Protein AF-A0A0M2U008-F1 (afdb_monomer_lite)

Sequence (91 aa):
MVIDEAHKCSARTAGKEVRRTRRYQLAERITAQANNVLMLTATPHQGDEDQFEHFLRLLDPDQFVGGEINKRIISMDHSPWFLRRMKESGG

Secondary structure (DSSP, 8-state):
-EESSGGGS-EEEETTEEEE-HHHHHHHHHHTT-SS-EE--S-SSTT-HHHHHHHHHTT-TTTT-SS---HHHHT-TT-SS----PPP---

pLDDT: mean 82.3, std 11.62, range [43.25, 96.19]

Structure (mmCIF, N/CA/C/O backbone):
data_AF-A0A0M2U008-F1
#
_entry.id   AF-A0A0M2U008-F1
#
loop_
_atom_site.group_PDB
_atom_site.id
_atom_site.type_symbol
_atom_site.label_atom_id
_atom_site.label_alt_id
_atom_site.label_comp_id
_atom_site.label_asym_id
_atom_site.label_entity_id
_atom_site.label_seq_id
_atom_site.pdbx_PDB_ins_code
_atom_site.Cartn_x
_atom_site.Cartn_y
_atom_site.Cartn_z
_atom_site.occupancy
_atom_site.B_iso_or_equiv
_atom_site.auth_seq_id
_atom_site.auth_comp_id
_atom_site.auth_asym_id
_atom_site.auth_atom_id
_atom_site.pdbx_PDB_model_num
ATOM 1 N N . MET A 1 1 ? -6.567 -2.875 -12.213 1.00 89.50 1 MET A N 1
ATOM 2 C CA . MET A 1 1 ? -6.691 -1.578 -11.520 1.00 89.50 1 MET A CA 1
ATOM 3 C C . MET A 1 1 ? -5.333 -0.906 -11.520 1.00 89.50 1 MET A C 1
ATO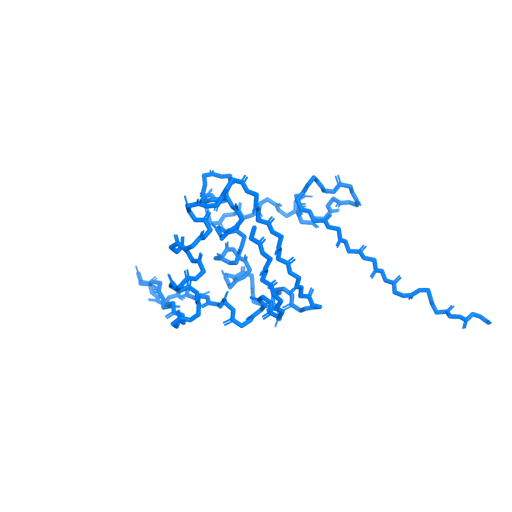M 5 O O . MET A 1 1 ? -4.359 -1.589 -11.241 1.00 89.50 1 MET A O 1
ATOM 9 N N . VAL A 1 2 ? -5.261 0.384 -11.846 1.00 92.88 2 VAL A N 1
ATOM 10 C CA . VAL A 1 2 ? -4.014 1.162 -11.783 1.00 92.88 2 VAL A CA 1
ATOM 11 C C . VAL A 1 2 ? -4.232 2.333 -10.829 1.00 92.88 2 VAL A C 1
ATOM 13 O O . VAL A 1 2 ? -5.207 3.064 -10.993 1.00 92.88 2 VAL A O 1
ATOM 16 N N . ILE A 1 3 ? -3.358 2.494 -9.836 1.00 92.50 3 ILE A N 1
ATOM 17 C CA . ILE A 1 3 ? -3.378 3.623 -8.897 1.00 92.50 3 ILE A CA 1
ATOM 18 C C . ILE A 1 3 ? -2.070 4.389 -9.055 1.00 92.50 3 ILE A C 1
ATOM 20 O O . ILE A 1 3 ? -1.001 3.865 -8.745 1.00 92.50 3 ILE A O 1
ATOM 24 N N . ASP A 1 4 ? -2.177 5.625 -9.528 1.00 93.12 4 ASP A N 1
ATOM 25 C CA . ASP A 1 4 ? -1.055 6.554 -9.606 1.00 93.12 4 ASP A CA 1
ATOM 26 C C . ASP A 1 4 ? -0.932 7.386 -8.322 1.00 93.12 4 ASP A C 1
ATOM 28 O O . ASP A 1 4 ? -1.910 7.595 -7.596 1.00 93.12 4 ASP A O 1
ATOM 32 N N . GLU A 1 5 ? 0.282 7.847 -8.029 1.00 90.88 5 GLU A N 1
ATOM 33 C CA . GLU A 1 5 ? 0.644 8.539 -6.788 1.00 90.88 5 GLU A CA 1
ATOM 34 C C . GLU A 1 5 ? 0.191 7.783 -5.532 1.00 90.88 5 GLU A C 1
ATOM 36 O O . GLU A 1 5 ? -0.357 8.350 -4.576 1.00 90.88 5 GLU A O 1
ATOM 41 N N . ALA A 1 6 ? 0.414 6.468 -5.542 1.00 91.81 6 ALA A N 1
ATOM 42 C CA . ALA A 1 6 ? -0.169 5.539 -4.584 1.00 91.81 6 ALA A CA 1
ATOM 43 C C . ALA A 1 6 ? 0.273 5.791 -3.126 1.00 91.81 6 ALA A C 1
ATOM 45 O O . ALA A 1 6 ? -0.437 5.398 -2.204 1.00 91.81 6 ALA A O 1
ATOM 46 N N . HIS A 1 7 ? 1.349 6.559 -2.897 1.00 88.62 7 HIS A N 1
ATOM 47 C CA . HIS A 1 7 ? 1.741 7.043 -1.563 1.00 88.62 7 HIS A CA 1
ATOM 48 C C . HIS A 1 7 ? 0.652 7.886 -0.867 1.00 88.62 7 HIS A C 1
ATOM 50 O O . HIS A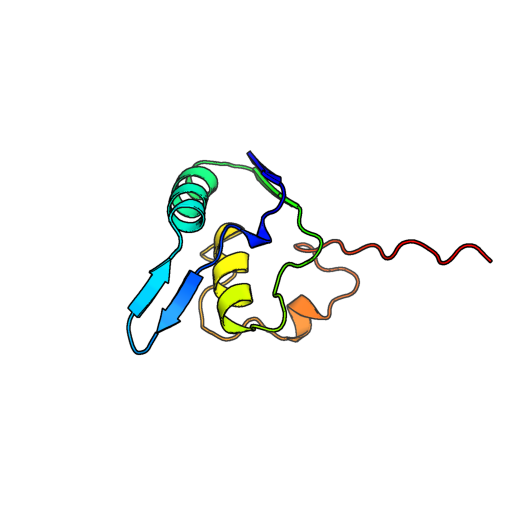 1 7 ? 0.668 8.054 0.349 1.00 88.62 7 HIS A O 1
ATOM 56 N N . LYS A 1 8 ? -0.320 8.422 -1.620 1.00 90.00 8 LYS A N 1
ATOM 57 C CA . LYS A 1 8 ? -1.491 9.132 -1.075 1.00 90.00 8 LYS A CA 1
ATOM 58 C C . LYS A 1 8 ? -2.520 8.191 -0.437 1.00 90.00 8 LYS A C 1
ATOM 60 O O . LYS A 1 8 ? -3.425 8.674 0.249 1.00 90.00 8 LYS A O 1
ATOM 65 N N . CYS A 1 9 ? -2.421 6.887 -0.691 1.00 92.88 9 CYS A N 1
ATOM 66 C CA . CYS A 1 9 ? -3.216 5.842 -0.057 1.00 92.88 9 CYS A CA 1
ATOM 67 C C . CYS A 1 9 ? -2.457 5.333 1.169 1.00 92.88 9 CYS A C 1
ATOM 69 O O . CYS A 1 9 ? -1.871 4.258 1.137 1.00 92.88 9 CYS A O 1
ATOM 71 N N . SER A 1 10 ? -2.450 6.123 2.242 1.00 91.00 10 SER A N 1
ATOM 72 C CA . SER A 1 10 ? -1.735 5.784 3.473 1.00 91.00 10 SER A CA 1
ATOM 73 C C . SER A 1 10 ? -2.674 5.411 4.619 1.00 91.00 10 SER A C 1
ATOM 75 O O . SER A 1 10 ? -3.808 5.907 4.728 1.00 91.00 10 SER A O 1
ATOM 77 N N . ALA A 1 11 ? -2.178 4.539 5.488 1.00 93.44 11 ALA A N 1
ATOM 78 C CA . ALA A 1 11 ? -2.759 4.229 6.781 1.00 93.44 11 ALA A CA 1
ATOM 79 C C . ALA A 1 11 ? -1.640 4.041 7.804 1.00 93.44 11 ALA A C 1
ATOM 81 O O . ALA A 1 11 ? -0.534 3.670 7.429 1.00 93.44 11 ALA A O 1
ATOM 82 N N . ARG A 1 12 ? -1.924 4.326 9.075 1.00 91.25 12 ARG A N 1
ATOM 83 C CA . ARG A 1 12 ? -0.947 4.237 10.164 1.00 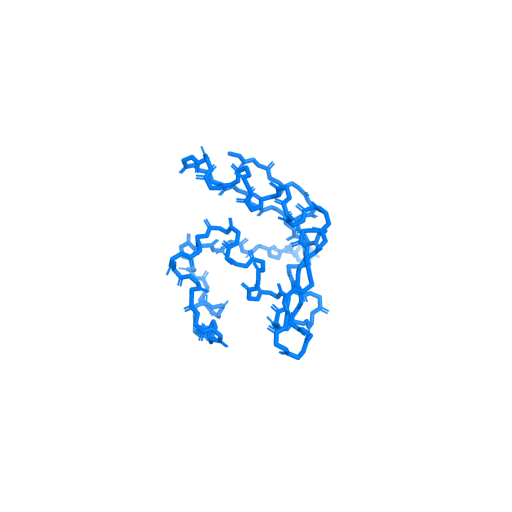91.25 12 ARG A CA 1
ATOM 84 C C . ARG A 1 12 ? -1.575 3.645 11.418 1.00 91.25 12 ARG A C 1
ATOM 86 O O . ARG A 1 12 ? -2.714 3.978 11.755 1.00 91.25 12 ARG A O 1
ATOM 93 N N . THR A 1 13 ? -0.831 2.823 12.136 1.00 90.69 13 THR A N 1
ATOM 94 C CA . THR A 1 13 ? -1.196 2.290 13.444 1.00 90.69 13 THR A CA 1
ATOM 95 C C . THR A 1 13 ? -1.022 3.372 14.514 1.00 90.69 13 THR A C 1
ATOM 97 O O . THR A 1 13 ? 0.039 3.973 14.672 1.00 90.69 13 THR A O 1
ATOM 100 N N . ALA A 1 14 ? -2.088 3.643 15.262 1.00 88.50 14 ALA A N 1
ATOM 101 C CA . ALA A 1 14 ? -2.124 4.566 16.387 1.00 88.50 14 ALA A CA 1
ATOM 102 C C . ALA A 1 14 ? -2.674 3.826 17.615 1.00 88.50 14 ALA A C 1
ATOM 104 O O . ALA A 1 14 ? -3.885 3.681 17.792 1.00 88.50 14 ALA A O 1
ATOM 105 N N . GLY A 1 15 ? -1.774 3.330 18.468 1.00 88.25 15 GLY A N 1
ATOM 106 C CA . GLY A 1 15 ? -2.147 2.481 19.598 1.00 88.25 15 GLY A CA 1
ATOM 107 C C . GLY A 1 15 ? -2.705 1.141 19.117 1.00 88.25 15 GLY A C 1
ATOM 108 O O . GLY A 1 15 ? -1.982 0.360 18.511 1.00 88.25 15 GLY A O 1
ATOM 109 N N . LYS A 1 16 ? -3.990 0.878 19.386 1.00 87.38 16 LYS A N 1
ATOM 110 C CA . LYS 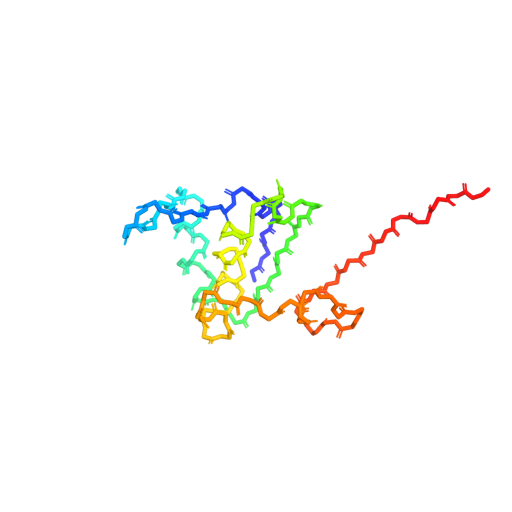A 1 16 ? -4.694 -0.341 18.937 1.00 87.38 16 LYS A CA 1
ATOM 111 C C . LYS A 1 16 ? -5.508 -0.142 17.654 1.00 87.38 16 LYS A C 1
ATOM 113 O O . LYS A 1 16 ? -6.120 -1.090 17.173 1.00 87.38 16 LYS A O 1
ATOM 118 N N . GLU A 1 17 ? -5.549 1.075 17.117 1.00 90.75 17 GLU A N 1
ATOM 119 C CA . GLU A 1 17 ? -6.374 1.421 15.960 1.00 90.75 17 GLU A CA 1
ATOM 120 C C . GLU A 1 17 ? -5.521 1.691 14.722 1.00 90.75 17 GLU A C 1
ATOM 122 O O . GLU A 1 17 ? -4.418 2.221 14.817 1.00 90.75 17 GLU A O 1
ATOM 127 N N . VAL A 1 18 ? -6.059 1.395 13.537 1.00 91.81 18 VAL A N 1
ATOM 128 C CA . VAL A 1 18 ? -5.441 1.772 12.257 1.00 91.81 18 VAL A CA 1
ATOM 129 C C . VAL A 1 18 ? -6.171 2.987 11.691 1.00 91.81 18 VAL A C 1
ATOM 131 O O . VAL A 1 18 ? -7.324 2.897 11.254 1.00 91.81 18 VAL A O 1
ATOM 134 N N . ARG A 1 19 ? -5.488 4.134 11.668 1.00 94.25 19 ARG A N 1
ATOM 135 C CA . ARG A 1 19 ? -5.973 5.376 11.060 1.00 94.25 19 ARG A CA 1
ATOM 136 C C . ARG A 1 19 ? -5.739 5.328 9.557 1.00 94.25 19 ARG A C 1
ATOM 138 O O . ARG A 1 19 ? -4.613 5.471 9.095 1.00 94.25 19 ARG A O 1
ATOM 145 N N . ARG A 1 20 ? -6.816 5.148 8.795 1.00 95.19 20 ARG A N 1
ATOM 146 C CA . ARG A 1 20 ? -6.795 5.090 7.326 1.00 95.19 20 ARG A CA 1
ATOM 147 C C . ARG A 1 20 ? -7.204 6.433 6.731 1.00 95.19 20 ARG A C 1
ATOM 149 O O . ARG A 1 20 ? -8.204 7.015 7.155 1.00 95.19 20 ARG A O 1
ATOM 156 N N . THR A 1 21 ? -6.490 6.902 5.711 1.00 95.00 21 THR A N 1
ATOM 157 C CA . THR A 1 21 ? -6.977 8.018 4.883 1.00 95.00 21 THR A CA 1
ATOM 158 C C . THR A 1 21 ? -8.213 7.594 4.079 1.00 95.00 21 THR A C 1
ATOM 160 O O . THR A 1 21 ? -8.423 6.411 3.809 1.00 95.00 21 THR A O 1
ATOM 163 N N . ARG A 1 22 ? -9.034 8.554 3.624 1.00 96.19 22 ARG A N 1
ATOM 164 C CA . ARG A 1 22 ? -10.183 8.247 2.743 1.00 96.19 22 ARG A CA 1
ATOM 165 C C . ARG A 1 22 ? -9.755 7.558 1.442 1.00 96.19 22 ARG A C 1
ATOM 167 O O . ARG A 1 22 ? -10.464 6.688 0.951 1.00 96.19 22 ARG A O 1
ATOM 174 N N . ARG A 1 23 ? -8.588 7.929 0.903 1.00 94.50 23 ARG A N 1
ATOM 175 C CA . ARG A 1 23 ? -8.006 7.294 -0.289 1.00 94.50 23 ARG A CA 1
ATOM 176 C C . ARG A 1 23 ? -7.622 5.847 -0.021 1.00 94.50 23 ARG A C 1
ATOM 178 O O . ARG A 1 23 ? -7.959 4.998 -0.830 1.00 94.50 23 ARG A O 1
ATOM 185 N N . TYR A 1 24 ? -7.007 5.570 1.127 1.00 94.75 24 TYR A N 1
ATOM 186 C CA . TYR A 1 24 ? -6.699 4.203 1.537 1.00 94.75 24 TYR A CA 1
ATOM 187 C C . TYR A 1 24 ? -7.965 3.346 1.651 1.00 94.75 24 TYR A C 1
ATOM 189 O O . TYR A 1 24 ? -8.016 2.261 1.094 1.00 94.75 24 TYR A O 1
ATOM 197 N N . GLN A 1 25 ? -9.017 3.847 2.308 1.00 95.50 25 GLN A N 1
ATOM 198 C CA . GLN A 1 25 ? -10.283 3.108 2.441 1.00 95.50 25 GLN A CA 1
ATOM 199 C C . GLN A 1 25 ? -10.940 2.816 1.086 1.00 95.50 25 GLN A C 1
ATOM 201 O O . GLN A 1 25 ? -11.538 1.759 0.897 1.00 95.50 25 GLN A O 1
ATOM 206 N N . LEU A 1 26 ? -10.854 3.761 0.144 1.00 94.81 26 LEU A N 1
ATOM 207 C CA . LEU A 1 26 ? -11.330 3.544 -1.216 1.00 94.81 26 LEU A CA 1
ATOM 208 C C . LEU A 1 26 ? -10.472 2.496 -1.932 1.00 94.81 26 LEU A C 1
ATOM 210 O O . LEU A 1 26 ? -11.036 1.565 -2.497 1.00 94.81 26 LEU A O 1
ATOM 214 N N . ALA A 1 27 ? -9.143 2.635 -1.874 1.00 94.00 27 ALA A N 1
ATOM 215 C CA . ALA A 1 27 ? -8.186 1.705 -2.466 1.00 94.00 27 ALA A CA 1
ATOM 216 C C . ALA A 1 27 ? -8.432 0.272 -1.972 1.00 94.00 27 ALA A C 1
ATOM 218 O O . ALA A 1 27 ? -8.627 -0.611 -2.793 1.00 94.00 27 ALA A O 1
ATOM 219 N N . GLU A 1 28 ? -8.551 0.074 -0.658 1.00 93.44 28 GLU A N 1
ATOM 220 C CA . GLU A 1 28 ? -8.812 -1.224 -0.017 1.00 93.44 28 GLU A CA 1
ATOM 221 C C . GLU A 1 28 ? -10.066 -1.911 -0.585 1.00 93.44 28 GLU A C 1
ATOM 223 O O . GLU A 1 28 ? -10.057 -3.105 -0.873 1.00 93.44 28 GLU A O 1
ATOM 228 N N . ARG A 1 29 ? -11.145 -1.153 -0.822 1.00 93.50 29 ARG A N 1
ATOM 229 C CA . ARG A 1 29 ? -12.393 -1.700 -1.379 1.00 93.50 29 ARG A CA 1
ATOM 230 C C . ARG A 1 29 ? -12.285 -2.040 -2.860 1.00 93.50 29 ARG A C 1
ATOM 232 O O . ARG A 1 29 ? -12.824 -3.056 -3.287 1.00 93.50 29 ARG A O 1
ATOM 239 N N . ILE A 1 30 ? -11.642 -1.179 -3.648 1.00 92.44 30 ILE A N 1
ATOM 240 C CA . ILE A 1 30 ? -11.560 -1.371 -5.102 1.00 92.44 30 ILE A CA 1
ATOM 241 C C . ILE A 1 30 ? -10.508 -2.414 -5.486 1.00 92.44 30 ILE A C 1
ATOM 243 O O . ILE A 1 30 ? -10.703 -3.116 -6.476 1.00 92.44 30 ILE A O 1
ATOM 247 N N . THR A 1 31 ? -9.410 -2.539 -4.730 1.00 91.31 31 THR A N 1
ATOM 248 C CA . THR A 1 31 ? -8.381 -3.555 -4.989 1.00 91.31 31 THR A CA 1
ATOM 249 C C . THR A 1 31 ? -8.879 -4.944 -4.621 1.00 91.31 31 THR A C 1
ATOM 251 O O . THR A 1 31 ? -8.658 -5.864 -5.399 1.00 91.31 31 THR A O 1
ATOM 254 N N . ALA A 1 32 ? -9.667 -5.082 -3.548 1.00 89.94 32 ALA A N 1
ATOM 255 C CA . ALA A 1 32 ? -10.306 -6.347 -3.172 1.00 89.94 32 ALA A CA 1
ATOM 256 C C . ALA A 1 32 ? -11.250 -6.924 -4.249 1.00 89.94 32 ALA A C 1
ATOM 258 O O . ALA A 1 32 ? -11.552 -8.113 -4.237 1.00 89.94 32 ALA A O 1
ATOM 259 N N . GLN A 1 33 ? -11.732 -6.093 -5.179 1.00 91.38 33 GLN A N 1
ATOM 260 C CA . GLN A 1 33 ? -12.590 -6.510 -6.295 1.00 91.38 33 GLN A CA 1
ATOM 261 C C . GLN A 1 33 ? -11.829 -6.641 -7.624 1.00 91.38 33 GLN A C 1
ATOM 263 O O . GLN A 1 33 ? -12.419 -7.008 -8.642 1.00 91.38 33 GLN A O 1
ATOM 268 N N . ALA A 1 34 ? -10.538 -6.307 -7.651 1.00 90.56 34 ALA A N 1
ATOM 269 C CA . ALA A 1 34 ? -9.737 -6.294 -8.863 1.00 90.56 34 ALA A CA 1
ATOM 270 C C . ALA A 1 34 ? -8.866 -7.551 -8.959 1.00 90.56 34 ALA A C 1
ATOM 272 O O . ALA A 1 34 ? -8.050 -7.813 -8.089 1.00 90.56 34 ALA A O 1
ATOM 273 N N . ASN A 1 35 ? -8.947 -8.263 -10.086 1.00 89.44 35 ASN A N 1
ATOM 274 C CA . ASN A 1 35 ? -8.097 -9.436 -10.336 1.00 89.44 35 ASN A CA 1
ATOM 275 C C . ASN A 1 35 ? -6.603 -9.092 -10.469 1.00 89.44 35 ASN A C 1
ATOM 277 O O . ASN A 1 35 ? -5.750 -9.932 -10.229 1.00 89.44 35 ASN A O 1
ATOM 281 N N . ASN A 1 36 ? -6.289 -7.873 -10.918 1.00 89.81 36 ASN A N 1
ATOM 282 C CA . ASN A 1 36 ? -4.922 -7.394 -11.107 1.00 89.81 36 ASN A CA 1
ATOM 283 C C . ASN A 1 36 ? -4.825 -5.948 -10.619 1.00 89.81 36 ASN A C 1
ATOM 285 O O . ASN A 1 36 ? -5.642 -5.105 -11.020 1.00 89.81 36 ASN A O 1
ATOM 289 N N . VAL A 1 37 ? -3.812 -5.638 -9.813 1.00 90.75 37 VAL A N 1
ATOM 290 C CA . VAL A 1 37 ? -3.564 -4.304 -9.250 1.00 90.75 37 VAL A CA 1
ATOM 291 C C . VAL A 1 37 ? -2.145 -3.863 -9.601 1.00 90.75 37 VAL A C 1
ATOM 293 O O . VAL A 1 37 ? -1.193 -4.609 -9.417 1.00 90.75 37 VAL A O 1
ATOM 296 N N . LEU A 1 38 ? -2.007 -2.637 -10.102 1.00 91.25 38 LEU A N 1
ATOM 297 C CA . LEU A 1 38 ? -0.731 -1.969 -10.336 1.00 91.25 38 LEU A CA 1
ATOM 298 C C . LEU A 1 38 ? -0.720 -0.657 -9.552 1.00 91.25 38 LEU A C 1
ATOM 300 O O . LEU A 1 38 ? -1.539 0.227 -9.809 1.00 91.25 38 LEU A O 1
ATOM 304 N N . MET A 1 39 ? 0.207 -0.524 -8.607 1.00 90.75 39 MET A N 1
ATOM 305 C CA . MET A 1 39 ? 0.407 0.709 -7.849 1.00 90.75 39 MET A CA 1
ATOM 306 C C . MET A 1 39 ? 1.706 1.384 -8.273 1.00 90.75 39 MET A C 1
ATOM 308 O O . MET A 1 39 ? 2.767 0.762 -8.276 1.00 90.75 39 MET A O 1
ATOM 312 N N . LEU A 1 40 ? 1.614 2.663 -8.627 1.00 91.50 40 LEU A N 1
ATOM 313 C CA . LEU A 1 40 ? 2.733 3.473 -9.091 1.00 91.50 40 LEU A CA 1
ATOM 314 C C . LEU A 1 40 ? 3.009 4.573 -8.066 1.00 91.50 40 LEU A C 1
ATOM 316 O O . LEU A 1 40 ? 2.119 5.330 -7.679 1.00 91.50 40 LEU A O 1
ATOM 320 N N . THR A 1 41 ? 4.247 4.640 -7.581 1.00 88.19 41 THR A N 1
ATOM 321 C CA . THR A 1 41 ? 4.691 5.717 -6.693 1.00 88.19 41 THR A CA 1
ATOM 322 C C . THR A 1 41 ? 6.213 5.813 -6.669 1.00 88.19 41 THR A C 1
ATOM 324 O O . THR A 1 41 ? 6.912 4.801 -6.630 1.00 88.19 41 THR A O 1
ATOM 327 N N . ALA A 1 42 ? 6.733 7.039 -6.652 1.00 84.38 42 ALA A N 1
ATOM 328 C CA . ALA A 1 42 ? 8.158 7.296 -6.452 1.00 84.38 42 ALA A CA 1
ATOM 329 C C . ALA A 1 42 ? 8.575 7.203 -4.970 1.00 84.38 42 ALA A C 1
ATOM 331 O O . ALA A 1 42 ? 9.758 7.068 -4.662 1.00 84.38 42 ALA A O 1
ATOM 332 N N . THR A 1 43 ? 7.614 7.286 -4.044 1.00 82.44 43 THR A N 1
ATOM 333 C CA . THR A 1 43 ? 7.852 7.449 -2.600 1.00 82.44 43 THR A CA 1
ATOM 334 C C . THR A 1 43 ? 6.962 6.512 -1.770 1.00 82.44 43 THR A C 1
ATOM 336 O O . THR A 1 43 ? 6.113 6.973 -1.013 1.00 82.44 43 THR A O 1
ATOM 339 N N . PRO A 1 44 ? 7.120 5.179 -1.884 1.00 73.38 44 PRO A N 1
ATOM 340 C CA . PRO A 1 44 ? 6.158 4.223 -1.324 1.00 73.38 44 PRO A CA 1
ATOM 341 C C . PRO A 1 44 ? 6.070 4.199 0.209 1.00 73.38 44 PRO A C 1
ATOM 343 O O . PRO A 1 44 ? 5.040 3.807 0.736 1.00 73.38 44 PRO A O 1
ATOM 346 N N . HIS A 1 45 ? 7.125 4.608 0.919 1.00 72.25 45 HIS A N 1
ATOM 347 C CA . HIS A 1 45 ? 7.207 4.510 2.383 1.00 72.25 45 HIS A CA 1
ATOM 348 C C . HIS A 1 45 ? 7.462 5.851 3.086 1.00 72.25 45 HIS A C 1
ATOM 350 O O . HIS A 1 45 ? 7.199 5.963 4.272 1.00 72.25 45 HIS A O 1
ATOM 356 N N . GLN A 1 46 ? 7.998 6.869 2.396 1.00 74.38 46 GLN A N 1
ATOM 357 C CA . GLN A 1 46 ? 8.385 8.172 2.982 1.00 74.38 46 GLN A CA 1
ATOM 358 C C . GLN A 1 46 ? 9.184 8.084 4.310 1.00 74.38 46 GLN A C 1
ATOM 360 O O . GLN A 1 46 ? 9.186 9.026 5.096 1.00 74.38 46 GLN A O 1
ATOM 365 N N . GLY A 1 47 ? 9.881 6.968 4.557 1.00 77.75 47 GLY A N 1
ATOM 366 C CA . GLY A 1 47 ? 10.615 6.701 5.801 1.00 77.75 47 GLY A CA 1
ATOM 367 C C . GLY A 1 47 ? 9.794 6.112 6.960 1.00 77.75 47 GLY A C 1
ATOM 368 O O . GLY A 1 47 ? 10.347 5.939 8.040 1.00 77.75 47 GLY A O 1
ATOM 369 N N . ASP A 1 48 ? 8.512 5.795 6.764 1.00 84.19 48 ASP A N 1
ATOM 370 C CA . ASP A 1 48 ? 7.621 5.203 7.771 1.00 84.19 48 ASP A CA 1
ATOM 371 C C . ASP A 1 48 ? 7.325 3.732 7.420 1.00 84.19 48 ASP A C 1
ATOM 373 O O . ASP A 1 48 ? 6.588 3.435 6.476 1.00 84.19 48 ASP A O 1
ATOM 377 N N . GLU A 1 49 ? 7.947 2.808 8.163 1.00 83.56 49 GLU A N 1
ATOM 378 C CA . GLU A 1 49 ? 7.802 1.361 7.951 1.00 83.56 49 GLU A CA 1
ATOM 379 C C . GLU A 1 49 ? 6.350 0.899 8.156 1.00 83.56 49 GLU A C 1
ATOM 381 O O . GLU A 1 49 ? 5.844 0.149 7.329 1.00 83.56 49 GLU A O 1
ATOM 386 N N . ASP A 1 50 ? 5.645 1.409 9.173 1.00 86.56 50 ASP A N 1
ATOM 387 C CA . ASP A 1 50 ? 4.250 1.040 9.465 1.00 86.56 50 ASP A CA 1
ATOM 388 C C . ASP A 1 50 ? 3.307 1.480 8.337 1.00 86.56 50 ASP A C 1
ATOM 390 O O . ASP A 1 50 ? 2.468 0.701 7.879 1.00 86.56 50 ASP A O 1
ATOM 394 N N . GLN A 1 51 ? 3.486 2.695 7.808 1.00 87.50 51 GLN A N 1
ATOM 395 C CA . GLN A 1 51 ? 2.728 3.124 6.626 1.00 87.50 51 GLN A CA 1
ATOM 396 C C . GLN A 1 51 ? 3.013 2.253 5.404 1.00 87.50 51 GLN A C 1
ATOM 398 O O . GLN A 1 51 ? 2.096 1.972 4.627 1.00 87.50 51 GLN A O 1
ATOM 403 N N . PHE A 1 52 ? 4.262 1.822 5.229 1.00 85.62 52 PHE A N 1
ATOM 404 C CA . PHE A 1 52 ? 4.625 0.936 4.132 1.00 85.62 52 PHE A CA 1
ATOM 405 C C . PHE A 1 52 ? 3.990 -0.450 4.282 1.00 85.62 52 PHE A C 1
ATOM 407 O O . PHE A 1 52 ? 3.491 -0.987 3.295 1.00 85.62 52 PHE A O 1
ATOM 414 N N . GLU A 1 53 ? 3.911 -0.993 5.500 1.00 85.31 53 GLU A N 1
ATOM 415 C CA . GLU A 1 53 ? 3.189 -2.242 5.777 1.00 85.31 53 GLU A CA 1
ATOM 416 C C . GLU A 1 53 ? 1.729 -2.175 5.354 1.00 85.31 53 GLU A C 1
ATOM 418 O O . GLU A 1 53 ? 1.250 -3.043 4.618 1.00 85.31 53 GLU A O 1
ATOM 423 N N . HIS A 1 54 ? 1.021 -1.122 5.764 1.00 88.88 54 HIS A N 1
ATOM 424 C CA . HIS A 1 54 ? -0.365 -0.936 5.342 1.00 88.88 54 HIS A CA 1
ATOM 425 C C . HIS A 1 54 ? -0.469 -0.739 3.829 1.00 88.88 54 HIS A C 1
ATOM 427 O O . HIS A 1 54 ? -1.379 -1.276 3.205 1.00 88.88 54 HIS A O 1
ATOM 433 N N . PHE A 1 55 ? 0.472 -0.022 3.213 1.00 88.94 55 PHE A N 1
ATOM 434 C CA . PHE A 1 55 ? 0.504 0.137 1.761 1.00 88.94 55 PHE A CA 1
ATOM 435 C C . PHE A 1 55 ? 0.630 -1.210 1.030 1.00 88.94 55 PHE A C 1
ATOM 437 O O . PHE A 1 55 ? -0.107 -1.449 0.074 1.00 88.94 55 PHE A O 1
ATOM 444 N N . LEU A 1 56 ? 1.493 -2.122 1.492 1.00 86.81 56 LEU A N 1
ATOM 445 C CA . LEU A 1 56 ? 1.644 -3.445 0.875 1.00 86.81 56 LEU A CA 1
ATOM 446 C C . LEU A 1 56 ? 0.384 -4.307 0.988 1.00 86.81 56 LEU A C 1
ATOM 448 O O . LEU A 1 56 ? 0.058 -5.031 0.049 1.00 86.81 56 LEU A O 1
ATOM 452 N N . ARG A 1 57 ? -0.383 -4.170 2.073 1.00 87.62 57 ARG A N 1
ATOM 453 C CA . ARG A 1 57 ? -1.671 -4.872 2.230 1.00 87.62 57 ARG A CA 1
ATOM 454 C C . ARG A 1 57 ? -2.717 -4.472 1.189 1.00 87.62 57 ARG A C 1
ATOM 456 O O . ARG A 1 57 ? -3.672 -5.214 0.990 1.00 87.62 57 ARG A O 1
ATOM 463 N N . LEU A 1 58 ? -2.551 -3.334 0.509 1.00 88.88 58 LEU A N 1
ATOM 464 C CA . LEU A 1 58 ? -3.409 -2.968 -0.622 1.00 88.88 58 LEU A CA 1
ATOM 465 C C . LEU A 1 58 ? -3.112 -3.790 -1.889 1.00 88.88 58 LEU A C 1
ATOM 467 O O . LEU A 1 58 ? -3.992 -3.866 -2.748 1.00 88.88 58 LEU A O 1
ATOM 471 N N . LEU A 1 59 ? -1.905 -4.364 -2.026 1.00 86.06 59 LEU A N 1
ATOM 472 C CA . LEU A 1 59 ? -1.563 -5.280 -3.125 1.00 86.06 59 LEU A CA 1
ATOM 473 C C . LEU A 1 59 ? -2.185 -6.651 -2.898 1.00 86.06 59 LEU A C 1
ATOM 475 O O . LEU A 1 59 ? -2.844 -7.177 -3.788 1.00 86.06 59 LEU A O 1
ATOM 479 N N . ASP A 1 60 ? -1.949 -7.208 -1.715 1.00 82.25 60 ASP A N 1
ATOM 480 C CA . ASP A 1 60 ? -2.438 -8.522 -1.331 1.00 82.25 60 ASP A CA 1
ATOM 481 C C . ASP A 1 60 ? -2.533 -8.579 0.205 1.00 82.25 60 ASP A C 1
ATOM 483 O O . ASP A 1 60 ? -1.509 -8.631 0.898 1.00 82.25 60 ASP A O 1
ATOM 487 N N . PRO A 1 61 ? -3.747 -8.505 0.772 1.00 79.19 61 PRO A N 1
ATOM 488 C CA . PRO A 1 61 ? -3.907 -8.482 2.214 1.00 79.19 61 PRO A CA 1
ATOM 489 C C . PRO A 1 61 ? -3.490 -9.801 2.864 1.00 79.19 61 PRO A C 1
ATOM 491 O O . PRO A 1 61 ? -3.096 -9.742 4.021 1.00 79.19 61 PRO A O 1
ATOM 494 N N . ASP A 1 62 ? -3.527 -10.933 2.151 1.00 81.19 62 ASP A N 1
ATOM 495 C CA . ASP A 1 62 ? -3.210 -12.266 2.678 1.00 81.19 62 ASP A CA 1
ATOM 496 C C . ASP A 1 62 ? -1.697 -12.527 2.690 1.00 81.19 62 ASP A C 1
ATOM 498 O O . ASP A 1 62 ? -1.171 -13.139 3.622 1.00 81.19 62 ASP A O 1
ATOM 502 N N . GLN A 1 63 ? -0.971 -12.022 1.688 1.00 78.12 63 GLN A N 1
ATOM 503 C CA . GLN A 1 63 ? 0.493 -12.135 1.623 1.00 78.12 63 GLN A CA 1
ATOM 504 C C . GLN A 1 63 ? 1.209 -11.217 2.620 1.00 78.12 63 GLN A C 1
ATOM 506 O O . GLN A 1 63 ? 2.294 -11.555 3.093 1.00 78.12 63 GLN A O 1
ATOM 511 N N . PHE A 1 64 ? 0.620 -10.063 2.948 1.00 79.12 64 PHE A N 1
ATOM 512 C CA . PHE A 1 64 ? 1.241 -9.040 3.801 1.00 79.12 64 PHE A CA 1
ATOM 513 C C . PHE A 1 64 ? 0.581 -8.919 5.194 1.00 79.12 64 PHE A C 1
ATOM 515 O O . PHE A 1 64 ? 0.607 -7.857 5.835 1.00 79.12 64 PHE A O 1
ATOM 522 N N . VAL A 1 65 ? 0.005 -10.019 5.699 1.00 69.81 65 VAL A N 1
ATOM 523 C CA . VAL A 1 65 ? -0.447 -10.143 7.097 1.00 69.81 65 VAL A CA 1
ATOM 524 C C . VAL A 1 65 ? 0.764 -10.310 8.018 1.00 69.81 65 VAL A C 1
ATOM 526 O O . VAL A 1 65 ? 1.604 -11.168 7.772 1.00 69.81 65 VAL A O 1
ATOM 529 N N . GLY A 1 66 ? 0.819 -9.568 9.133 1.00 63.25 66 GLY A N 1
ATOM 530 C CA . GLY A 1 66 ? 1.637 -10.002 10.278 1.00 63.25 66 GLY A CA 1
ATOM 531 C C . GLY A 1 66 ? 2.671 -9.043 10.863 1.00 63.25 66 GLY A C 1
ATOM 532 O O . GLY A 1 66 ? 3.460 -9.494 11.679 1.00 63.25 66 GLY A O 1
ATOM 533 N N . GLY A 1 67 ? 2.674 -7.749 10.541 1.00 60.53 67 GLY A N 1
ATOM 534 C CA . GLY A 1 67 ? 3.473 -6.755 11.290 1.00 60.53 67 GLY A CA 1
ATOM 535 C C . GLY A 1 67 ? 4.993 -6.819 11.076 1.00 60.53 67 GLY A C 1
ATOM 536 O O . GLY A 1 67 ? 5.726 -5.971 11.572 1.00 60.53 67 GLY A O 1
ATOM 537 N N . GLU A 1 68 ? 5.463 -7.849 10.379 1.00 59.66 68 GLU A N 1
ATOM 538 C CA . GLU A 1 68 ? 6.817 -7.949 9.872 1.00 59.66 68 GLU A CA 1
ATOM 539 C C . GLU A 1 68 ? 6.720 -8.163 8.367 1.00 59.66 68 GLU A C 1
ATOM 541 O O . GLU A 1 68 ? 6.654 -9.300 7.883 1.00 59.66 68 GLU A O 1
ATOM 546 N N . ILE A 1 69 ? 6.749 -7.076 7.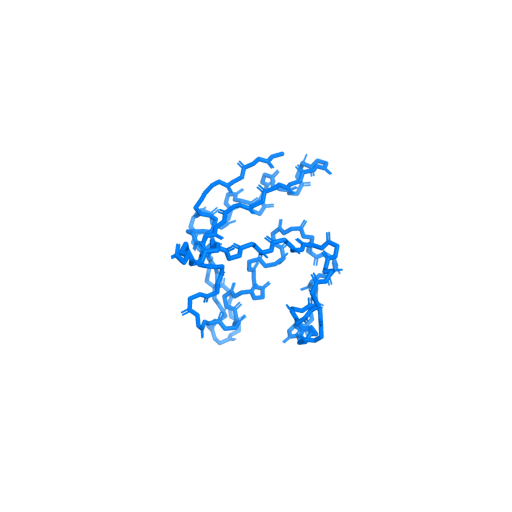587 1.00 64.56 69 ILE A N 1
ATOM 547 C CA . ILE A 1 69 ? 7.225 -7.251 6.217 1.00 64.56 69 ILE A CA 1
ATOM 548 C C . ILE A 1 69 ? 8.649 -7.791 6.337 1.00 64.56 69 ILE A C 1
ATOM 550 O O . ILE A 1 69 ? 9.557 -7.116 6.829 1.00 64.56 69 ILE A O 1
ATOM 554 N N . ASN A 1 70 ? 8.855 -9.019 5.868 1.00 64.19 70 ASN A N 1
ATOM 555 C CA . ASN A 1 70 ? 10.175 -9.618 5.847 1.00 64.19 70 ASN A CA 1
ATOM 556 C C . ASN A 1 70 ? 11.117 -8.676 5.085 1.00 64.19 70 ASN A C 1
ATOM 558 O O . ASN A 1 70 ? 10.988 -8.517 3.871 1.00 64.19 70 ASN A O 1
ATOM 562 N N . LYS A 1 71 ? 12.067 -8.048 5.792 1.00 64.25 71 LYS A N 1
ATOM 563 C CA . LYS A 1 71 ? 13.022 -7.088 5.210 1.00 64.25 71 LYS A CA 1
ATOM 564 C C . LYS A 1 71 ? 13.740 -7.661 3.987 1.00 64.25 71 LYS A C 1
ATOM 566 O O . LYS A 1 71 ? 14.106 -6.902 3.096 1.00 64.25 71 LYS A O 1
ATOM 571 N N . ARG A 1 72 ? 13.853 -8.996 3.898 1.00 62.59 72 ARG A N 1
ATOM 572 C CA . ARG A 1 72 ? 14.362 -9.698 2.714 1.00 62.59 72 ARG A CA 1
ATOM 573 C C . ARG A 1 72 ? 13.483 -9.498 1.478 1.00 62.59 72 ARG A C 1
ATOM 575 O O . ARG A 1 72 ? 14.033 -9.276 0.415 1.00 62.59 72 ARG A O 1
ATOM 582 N N . ILE A 1 73 ? 12.152 -9.528 1.599 1.00 66.06 73 ILE A N 1
ATOM 583 C CA . ILE A 1 73 ? 11.214 -9.309 0.477 1.00 66.06 73 ILE A CA 1
ATOM 584 C C . ILE A 1 73 ? 11.363 -7.892 -0.089 1.00 66.06 73 ILE A C 1
ATOM 586 O O . ILE A 1 73 ? 11.306 -7.701 -1.303 1.00 66.06 73 ILE A O 1
ATOM 590 N N . ILE A 1 74 ? 11.582 -6.904 0.785 1.00 67.81 74 ILE A N 1
ATOM 591 C CA . ILE A 1 74 ? 11.792 -5.502 0.392 1.00 67.81 74 ILE A CA 1
ATOM 592 C C . ILE A 1 74 ? 13.161 -5.324 -0.275 1.00 67.81 74 ILE A C 1
ATOM 594 O O . ILE A 1 74 ? 13.286 -4.556 -1.226 1.00 67.81 74 ILE A O 1
ATOM 598 N N . SER A 1 75 ? 14.187 -6.029 0.210 1.00 66.44 75 SER A N 1
ATOM 599 C CA . SER A 1 75 ? 15.562 -5.925 -0.289 1.00 66.44 75 SER A CA 1
ATOM 600 C C . SER A 1 75 ? 15.868 -6.832 -1.487 1.00 66.44 75 SER A C 1
ATOM 602 O O . SER A 1 75 ? 17.028 -6.946 -1.869 1.00 66.44 75 SER A O 1
ATOM 604 N N . MET A 1 76 ? 14.881 -7.540 -2.040 1.00 65.81 76 MET A N 1
ATOM 605 C CA . MET A 1 76 ? 15.090 -8.424 -3.187 1.00 65.81 76 MET A CA 1
ATOM 606 C C . MET A 1 76 ? 15.197 -7.605 -4.477 1.00 65.81 76 MET A C 1
ATOM 608 O O . MET A 1 76 ? 14.206 -7.036 -4.930 1.00 65.81 76 MET A O 1
ATOM 612 N N . ASP A 1 77 ? 16.369 -7.640 -5.118 1.00 63.62 77 ASP A N 1
ATOM 613 C CA . ASP A 1 77 ? 16.610 -7.025 -6.438 1.00 63.62 77 ASP A CA 1
ATOM 614 C C . ASP A 1 77 ? 15.649 -7.546 -7.530 1.00 63.62 77 ASP A C 1
ATOM 616 O O . ASP A 1 77 ? 15.369 -6.861 -8.514 1.00 63.62 77 ASP A O 1
ATOM 620 N N . HIS A 1 78 ? 15.089 -8.745 -7.331 1.00 67.94 78 HIS A N 1
ATOM 621 C CA . HIS A 1 78 ? 14.092 -9.379 -8.197 1.00 67.94 78 HIS A CA 1
ATOM 622 C C . HIS A 1 78 ? 12.837 -9.780 -7.414 1.00 67.94 78 HIS A C 1
ATOM 624 O O . HIS A 1 78 ? 12.423 -10.941 -7.419 1.00 67.94 78 HIS A O 1
ATOM 630 N N . SER A 1 79 ? 12.240 -8.831 -6.692 1.00 73.75 79 SER A N 1
ATOM 631 C CA . SER A 1 79 ? 10.952 -9.074 -6.044 1.00 73.75 79 SER A CA 1
ATOM 632 C C . SER A 1 79 ? 9.854 -9.325 -7.092 1.00 73.75 79 SER A C 1
ATOM 634 O O . SER A 1 79 ? 9.721 -8.531 -8.024 1.00 73.75 79 SER A O 1
ATOM 636 N N . PRO A 1 80 ? 9.017 -10.372 -6.943 1.00 76.94 80 PRO A N 1
ATOM 637 C CA . PRO A 1 80 ? 7.855 -10.561 -7.813 1.00 76.94 80 PRO A CA 1
ATOM 638 C C . PRO A 1 80 ? 6.790 -9.469 -7.612 1.00 76.94 80 PRO A C 1
ATOM 640 O O . PRO A 1 80 ? 5.909 -9.313 -8.453 1.00 76.94 80 PRO A O 1
ATOM 643 N N . TRP A 1 81 ? 6.879 -8.703 -6.519 1.00 77.56 81 TRP A N 1
ATOM 644 C CA . TRP A 1 81 ? 5.904 -7.684 -6.131 1.00 77.56 81 TRP A CA 1
ATOM 645 C C . TRP A 1 81 ? 6.348 -6.255 -6.454 1.00 77.56 81 TRP A C 1
ATOM 647 O O . TRP A 1 81 ? 5.504 -5.375 -6.623 1.00 77.56 81 TRP A O 1
ATOM 657 N N . PHE A 1 82 ? 7.659 -6.002 -6.542 1.00 79.31 82 PHE A N 1
ATOM 658 C CA . PHE A 1 82 ? 8.202 -4.651 -6.688 1.00 79.31 82 PHE A CA 1
ATOM 659 C C . PHE A 1 82 ? 9.200 -4.567 -7.829 1.00 79.31 82 PHE A C 1
ATOM 661 O O . PHE A 1 82 ? 10.160 -5.328 -7.901 1.00 79.31 82 PHE A O 1
ATOM 668 N N . LEU A 1 83 ? 9.024 -3.546 -8.662 1.00 81.25 83 LEU A N 1
ATOM 669 C CA . LEU A 1 83 ? 10.017 -3.127 -9.635 1.00 81.25 83 LEU A CA 1
ATOM 670 C C . LEU A 1 83 ? 10.409 -1.683 -9.333 1.00 81.25 83 LEU A C 1
ATOM 672 O O . LEU A 1 83 ? 9.597 -0.769 -9.476 1.00 81.25 83 LEU A O 1
ATOM 676 N N . ARG A 1 84 ? 11.671 -1.467 -8.958 1.00 76.38 84 ARG A N 1
ATOM 677 C CA . ARG A 1 84 ? 12.254 -0.129 -8.829 1.00 76.38 84 ARG A CA 1
ATOM 678 C C . ARG A 1 84 ? 13.359 0.028 -9.860 1.00 76.38 84 ARG A C 1
ATOM 680 O O . ARG A 1 84 ? 14.326 -0.722 -9.855 1.00 76.38 84 ARG A O 1
ATOM 687 N N . ARG A 1 85 ? 13.231 1.027 -10.732 1.00 76.88 85 ARG A N 1
ATOM 688 C CA . ARG A 1 85 ? 14.303 1.439 -11.644 1.00 76.88 85 ARG A CA 1
ATOM 689 C C . ARG A 1 85 ? 14.800 2.809 -11.219 1.00 76.88 85 ARG A C 1
ATOM 691 O O . ARG A 1 85 ? 14.004 3.733 -11.067 1.00 76.88 85 ARG A O 1
ATOM 698 N N . MET A 1 86 ? 16.104 2.929 -11.009 1.00 73.06 86 MET A N 1
ATOM 699 C CA . MET A 1 86 ? 16.750 4.230 -10.872 1.00 73.06 86 MET A CA 1
ATOM 700 C C . MET A 1 86 ? 17.015 4.762 -12.278 1.00 73.06 86 MET A C 1
ATOM 702 O O . MET A 1 86 ? 17.411 3.999 -13.158 1.00 73.06 86 MET A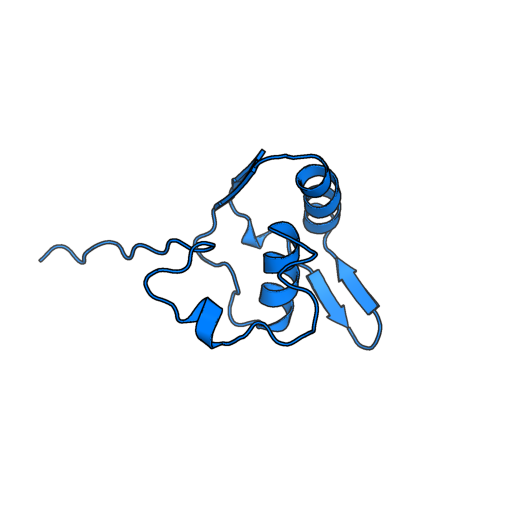 O 1
ATOM 706 N N . LYS A 1 87 ? 16.771 6.053 -12.508 1.00 73.44 87 LYS A N 1
ATOM 707 C CA . LYS A 1 87 ? 17.209 6.687 -13.752 1.00 73.44 87 LYS A CA 1
ATOM 708 C C . LYS A 1 87 ? 18.734 6.610 -13.778 1.00 73.44 87 LYS A C 1
ATOM 710 O O . LYS A 1 87 ? 19.362 7.038 -12.812 1.00 73.44 87 LYS A O 1
ATOM 715 N N . GLU A 1 88 ? 19.306 6.055 -14.841 1.00 70.31 88 GLU A N 1
ATOM 716 C CA . GLU A 1 88 ? 20.751 6.113 -15.041 1.00 70.31 88 GLU A CA 1
ATOM 717 C C . GLU A 1 88 ? 21.176 7.583 -15.014 1.00 70.31 88 GLU A C 1
ATOM 719 O O . GLU A 1 88 ? 20.605 8.427 -15.716 1.00 70.31 88 GLU A O 1
ATOM 724 N N . SER A 1 89 ? 22.131 7.907 -14.144 1.00 55.94 89 SER A N 1
ATOM 725 C CA . SER A 1 89 ? 22.809 9.194 -14.192 1.00 55.94 89 SER A CA 1
ATOM 726 C C . SER A 1 89 ? 23.556 9.216 -15.516 1.00 55.94 89 SER A C 1
ATOM 728 O O . SER A 1 89 ? 24.548 8.508 -15.660 1.00 55.94 89 SER A O 1
ATOM 730 N N . GLY A 1 90 ? 23.028 9.945 -16.501 1.00 56.41 90 GLY A N 1
ATOM 731 C CA . GLY A 1 90 ? 23.716 10.144 -17.771 1.00 56.41 90 GLY A CA 1
ATOM 732 C C . GLY A 1 90 ? 25.129 10.645 -17.487 1.00 56.41 90 GLY A C 1
ATOM 733 O O . GLY A 1 90 ? 25.279 11.668 -16.816 1.00 56.41 90 GLY A O 1
ATOM 734 N N . GLY A 1 91 ? 26.121 9.858 -17.905 1.00 43.25 91 GLY A N 1
ATOM 735 C CA . GLY A 1 91 ? 27.526 10.256 -17.939 1.00 43.25 91 GLY A CA 1
ATOM 736 C C . GLY A 1 91 ? 27.807 11.197 -19.095 1.00 43.25 91 GLY A C 1
ATOM 737 O O . GLY A 1 91 ? 27.057 11.136 -20.097 1.00 43.25 91 GLY A O 1
#

Foldseek 3Di:
DEAEQLLQFWWADDPPDIRTDPNVVVLQVVLVVDPQYHYDHPCQAVPPPRRNLSSVCSRPVVVSPDPDPPVCLVPDCDRPRDDDDDDPPDD

Radius of gyration: 13.73 Å; chains: 1; bounding box: 40×22×38 Å